Protein AF-A0A950Y1M5-F1 (afdb_monomer_lite)

Radius of gyration: 16.74 Å; chains: 1; bounding box: 38×28×46 Å

Sequence (166 aa):
MKRAIGVSLFLGIVLARRGMDTAKLLDGYVDDLAALLNDPDGGLRNGTVFVLGNLFPTTPPKALTYFEAHLTDKANSDQAAAGVADALLRSGNAAFIAEVLKFAEQRPQIKGSVIQRLGVNHITTDEALKFIHSAFVDPKLRQAAIEAIGDLPGDVRKGFAQDWHM

Structure (mmCIF, N/CA/C/O backbone):
data_AF-A0A950Y1M5-F1
#
_entry.id   AF-A0A950Y1M5-F1
#
loop_
_atom_site.group_PDB
_atom_site.id
_atom_site.type_symbol
_atom_site.label_atom_id
_atom_site.label_alt_id
_atom_site.label_comp_id
_atom_site.label_asym_id
_atom_site.label_entity_id
_atom_site.label_seq_id
_atom_site.pdbx_PDB_ins_code
_atom_site.Cartn_x
_atom_site.Cartn_y
_atom_site.Cartn_z
_atom_site.occupancy
_atom_site.B_iso_or_equiv
_atom_site.auth_seq_id
_atom_site.auth_comp_id
_atom_site.auth_asym_id
_atom_site.auth_atom_id
_atom_site.pdbx_PDB_model_num
ATOM 1 N N . MET A 1 1 ? 11.668 16.446 -21.683 1.00 45.50 1 MET A N 1
ATOM 2 C CA . MET A 1 1 ? 10.333 17.097 -21.704 1.00 45.50 1 MET A CA 1
ATOM 3 C C . MET A 1 1 ? 9.322 16.445 -22.653 1.00 45.50 1 MET A C 1
ATOM 5 O O . MET A 1 1 ? 8.322 15.955 -22.157 1.00 45.50 1 MET A O 1
ATOM 9 N N . LYS A 1 2 ? 9.539 16.372 -23.978 1.00 39.06 2 LYS A N 1
ATOM 10 C CA . LYS A 1 2 ? 8.508 15.865 -24.921 1.00 39.06 2 LYS A CA 1
ATOM 11 C C . LYS A 1 2 ? 8.110 14.382 -24.736 1.00 39.06 2 LYS A C 1
ATOM 13 O O . LYS A 1 2 ? 6.948 14.052 -24.928 1.00 39.06 2 LYS A O 1
ATOM 18 N N . ARG A 1 3 ? 9.038 13.506 -24.317 1.00 47.62 3 ARG A N 1
ATOM 19 C CA . ARG A 1 3 ? 8.757 12.075 -24.051 1.00 47.62 3 ARG A CA 1
ATOM 20 C C . ARG A 1 3 ? 7.923 11.847 -22.781 1.00 47.62 3 ARG A C 1
ATOM 22 O O . ARG A 1 3 ? 6.994 11.052 -22.807 1.00 47.62 3 ARG A O 1
ATOM 29 N N . ALA A 1 4 ? 8.195 12.606 -21.719 1.00 47.12 4 ALA A N 1
ATOM 30 C CA . ALA A 1 4 ? 7.473 12.510 -20.447 1.00 47.12 4 ALA A CA 1
ATOM 31 C C . ALA A 1 4 ? 5.994 12.920 -20.579 1.00 47.12 4 ALA A C 1
ATOM 33 O O . ALA A 1 4 ? 5.120 12.264 -20.030 1.00 47.12 4 ALA A O 1
ATOM 34 N N . ILE A 1 5 ? 5.699 13.953 -21.378 1.00 46.38 5 ILE A N 1
ATOM 35 C CA . ILE A 1 5 ? 4.320 14.411 -21.622 1.00 46.38 5 ILE A CA 1
ATOM 36 C C . ILE A 1 5 ? 3.516 13.369 -22.419 1.00 46.38 5 ILE A C 1
ATOM 38 O O . ILE A 1 5 ? 2.349 13.135 -22.115 1.00 46.38 5 ILE A O 1
ATOM 42 N N . GLY A 1 6 ? 4.137 12.718 -23.411 1.00 50.91 6 GLY A N 1
ATOM 43 C CA . GLY A 1 6 ? 3.485 11.677 -24.216 1.00 50.91 6 GLY A CA 1
ATOM 44 C C . GLY A 1 6 ? 3.118 10.432 -23.406 1.00 50.91 6 GLY A C 1
ATOM 45 O O . GLY A 1 6 ? 2.019 9.907 -23.559 1.00 50.91 6 GLY A O 1
ATOM 46 N N . VAL A 1 7 ? 4.001 10.014 -22.495 1.00 58.03 7 VAL A N 1
ATOM 47 C CA . VAL A 1 7 ? 3.753 8.901 -21.569 1.00 58.03 7 VAL A CA 1
ATOM 48 C C . VAL A 1 7 ? 2.640 9.275 -20.586 1.00 58.03 7 VAL A C 1
ATOM 50 O O . VAL A 1 7 ? 1.645 8.565 -20.512 1.00 58.03 7 VAL A O 1
ATOM 53 N N . SER A 1 8 ? 2.699 10.438 -19.931 1.00 52.03 8 SER A N 1
ATOM 54 C CA . SER A 1 8 ? 1.638 10.878 -19.007 1.00 52.03 8 SER A CA 1
ATOM 55 C C . SER A 1 8 ? 0.251 10.996 -19.661 1.00 52.03 8 SER A C 1
ATOM 57 O O . SER A 1 8 ? -0.748 10.631 -19.043 1.00 52.03 8 SER A O 1
ATOM 59 N N . LEU A 1 9 ? 0.169 11.459 -20.916 1.00 53.47 9 LEU A N 1
ATOM 60 C CA . LEU A 1 9 ? -1.087 11.523 -21.679 1.00 53.47 9 LEU A CA 1
ATOM 61 C C . LEU A 1 9 ? -1.615 10.133 -22.058 1.00 53.47 9 LEU A C 1
ATOM 63 O O . LEU A 1 9 ? -2.808 9.875 -21.917 1.00 53.47 9 LEU A O 1
ATOM 67 N N . PHE A 1 10 ? -0.741 9.228 -22.506 1.00 62.16 10 PHE A N 1
ATOM 68 C CA . PHE A 1 10 ? -1.117 7.853 -22.837 1.00 62.16 10 PHE A CA 1
ATOM 69 C C . PHE A 1 10 ? -1.666 7.110 -21.611 1.00 62.16 10 PHE A C 1
ATOM 71 O O . PHE A 1 10 ? -2.707 6.463 -21.681 1.00 62.16 10 PHE A O 1
ATOM 78 N N . LEU A 1 11 ? -1.027 7.287 -20.456 1.00 60.53 11 LEU A N 1
ATOM 79 C CA . LEU A 1 11 ? -1.409 6.642 -19.201 1.00 60.53 11 LEU A CA 1
ATOM 80 C C . LEU A 1 11 ? -2.696 7.213 -18.611 1.00 60.53 11 LEU A C 1
ATOM 82 O O . LEU A 1 11 ? -3.532 6.453 -18.130 1.00 60.53 11 LEU A O 1
ATOM 86 N N . GLY A 1 12 ? -2.900 8.528 -18.725 1.00 58.12 12 GLY A N 1
ATOM 87 C CA . GLY A 1 12 ? -4.175 9.159 -18.388 1.00 58.12 12 GLY A CA 1
ATOM 88 C C . GLY A 1 12 ? -5.336 8.608 -19.223 1.00 58.12 12 GLY A C 1
ATOM 89 O O . GLY A 1 12 ? -6.412 8.374 -18.686 1.00 58.12 12 GLY A O 1
ATOM 90 N N . ILE A 1 13 ? -5.120 8.329 -20.513 1.00 58.81 13 ILE A N 1
ATOM 91 C CA . ILE A 1 13 ? -6.147 7.774 -21.413 1.00 58.81 13 ILE A CA 1
ATOM 92 C C . ILE A 1 13 ? -6.424 6.291 -21.118 1.00 58.81 13 ILE A C 1
ATOM 94 O O . ILE A 1 13 ? -7.585 5.877 -21.113 1.00 58.81 13 ILE A O 1
ATOM 98 N N . VAL A 1 14 ? -5.380 5.499 -20.854 1.00 60.88 14 VAL A N 1
ATOM 99 C CA . VAL A 1 14 ? -5.502 4.065 -20.539 1.00 60.88 14 VAL A CA 1
ATOM 100 C C . VAL A 1 14 ? -6.202 3.856 -19.191 1.00 60.88 14 VAL A C 1
ATOM 102 O O . VAL A 1 14 ? -7.099 3.023 -19.099 1.00 60.88 14 VAL A O 1
ATOM 105 N N . LEU A 1 15 ? -5.874 4.654 -18.171 1.00 59.50 15 LEU A N 1
ATOM 106 C CA . LEU A 1 15 ? -6.449 4.530 -16.824 1.00 59.50 15 LEU A CA 1
ATOM 107 C C . LEU A 1 15 ? -7.830 5.197 -16.675 1.00 59.50 15 LEU A C 1
ATOM 109 O O . LEU A 1 15 ? -8.598 4.826 -15.789 1.00 59.50 15 LEU A O 1
ATOM 113 N N . ALA A 1 16 ? -8.191 6.151 -17.543 1.00 57.09 16 ALA A N 1
ATOM 114 C CA . ALA A 1 16 ? -9.504 6.807 -17.507 1.00 57.09 16 ALA A CA 1
ATOM 115 C C . ALA A 1 16 ? -10.651 5.943 -18.065 1.00 57.09 16 ALA A C 1
ATOM 117 O O . ALA A 1 16 ? -11.822 6.227 -17.795 1.00 57.09 16 ALA A O 1
ATOM 118 N N . ARG A 1 17 ? -10.366 4.885 -18.839 1.00 60.34 17 ARG A N 1
ATOM 119 C CA . ARG A 1 17 ? -11.411 4.008 -19.391 1.00 60.34 17 ARG A CA 1
ATOM 120 C C . ARG A 1 17 ? -11.765 2.882 -18.426 1.00 60.34 17 ARG A C 1
ATOM 122 O O . ARG A 1 17 ? -11.256 1.768 -18.520 1.00 60.34 17 ARG A O 1
ATOM 129 N N . ARG A 1 18 ? -12.723 3.168 -17.539 1.00 56.31 18 ARG A N 1
ATOM 130 C CA . ARG A 1 18 ? -13.435 2.141 -16.760 1.00 56.31 18 ARG A CA 1
ATOM 131 C C . ARG A 1 18 ? -13.941 1.028 -17.692 1.00 56.31 18 ARG A C 1
ATOM 133 O O . ARG A 1 18 ? -14.642 1.314 -18.659 1.00 56.31 18 ARG A O 1
ATOM 140 N N . GLY A 1 19 ? -13.587 -0.223 -17.387 1.00 63.19 19 GLY A N 1
ATOM 141 C CA . GLY A 1 19 ? -14.036 -1.421 -18.110 1.00 63.19 19 GLY A CA 1
ATOM 142 C C . GLY A 1 19 ? -13.041 -2.015 -19.116 1.00 63.19 19 GLY A C 1
ATOM 143 O O . GLY A 1 19 ? -13.344 -3.050 -19.703 1.00 63.19 19 GLY A O 1
ATOM 144 N N . MET A 1 20 ? -11.866 -1.409 -19.315 1.00 79.38 20 MET A N 1
ATOM 145 C CA . MET A 1 20 ? -10.792 -1.998 -20.124 1.00 79.38 20 MET A CA 1
ATOM 146 C C . MET A 1 20 ? -9.816 -2.780 -19.239 1.00 79.38 20 MET A C 1
ATOM 148 O O . MET A 1 20 ? -9.351 -2.255 -18.233 1.00 79.38 20 MET A O 1
ATOM 152 N N . ASP A 1 21 ? -9.486 -4.011 -19.632 1.00 87.06 21 ASP A N 1
ATOM 153 C CA . ASP A 1 21 ? -8.415 -4.808 -19.020 1.00 87.06 21 ASP A CA 1
ATOM 154 C C . ASP A 1 21 ? -7.052 -4.242 -19.452 1.00 87.06 21 ASP A C 1
ATOM 156 O O . ASP A 1 21 ? -6.478 -4.616 -20.481 1.00 87.06 21 ASP A O 1
ATOM 160 N N . THR A 1 22 ? -6.588 -3.236 -18.712 1.00 85.31 22 THR A N 1
ATOM 161 C CA . THR A 1 22 ? -5.32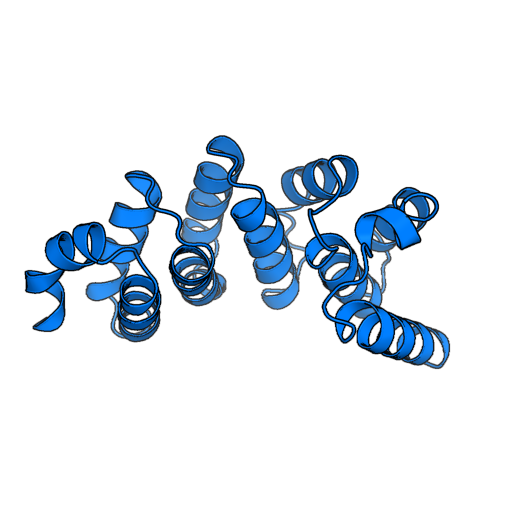7 -2.542 -18.984 1.00 85.31 22 THR A CA 1
ATOM 162 C C . THR A 1 22 ? -4.119 -3.394 -18.617 1.00 85.31 22 THR A C 1
ATOM 164 O O . THR A 1 22 ? -3.070 -3.229 -19.237 1.00 85.31 22 THR A O 1
ATOM 167 N N . ALA A 1 23 ? -4.270 -4.340 -17.686 1.00 85.56 23 ALA A N 1
ATOM 168 C CA . ALA A 1 23 ? -3.259 -5.346 -17.390 1.00 85.56 23 ALA A CA 1
ATOM 169 C C . ALA A 1 23 ? -2.987 -6.202 -18.631 1.00 85.56 23 ALA A C 1
ATOM 171 O O . ALA A 1 23 ? -1.842 -6.313 -19.057 1.00 85.56 23 ALA A O 1
ATOM 172 N N . LYS A 1 24 ? -4.038 -6.707 -19.286 1.00 86.56 24 LYS A N 1
ATOM 173 C CA . LYS A 1 24 ? -3.912 -7.462 -20.537 1.00 86.56 24 LYS A CA 1
ATOM 174 C C . LYS A 1 24 ? -3.395 -6.614 -21.696 1.00 86.56 24 LYS A C 1
ATOM 176 O O . LYS A 1 24 ? -2.601 -7.099 -22.495 1.00 86.56 24 LYS A O 1
ATOM 181 N N . LEU A 1 25 ? -3.843 -5.362 -21.811 1.00 85.31 25 LEU A N 1
ATOM 182 C CA . LEU A 1 25 ? -3.377 -4.455 -22.866 1.00 85.31 25 LEU A CA 1
ATOM 183 C C . LEU A 1 25 ? -1.866 -4.201 -22.780 1.00 85.31 25 LEU A C 1
ATOM 185 O O . LEU A 1 25 ? -1.206 -4.077 -23.810 1.00 85.31 25 LEU A O 1
ATOM 189 N N . LEU A 1 26 ? -1.341 -4.094 -21.559 1.00 84.81 26 LEU A N 1
ATOM 190 C CA . LEU A 1 26 ? 0.050 -3.736 -21.303 1.00 84.81 26 LEU A CA 1
ATOM 191 C C . LEU A 1 26 ? 0.941 -4.928 -20.941 1.00 84.81 26 LEU A C 1
ATOM 193 O O . LEU A 1 26 ? 2.121 -4.714 -20.690 1.00 84.81 26 LEU A O 1
ATOM 197 N N . ASP A 1 27 ? 0.424 -6.159 -20.975 1.00 84.75 27 ASP A N 1
ATOM 198 C CA . ASP A 1 27 ? 1.144 -7.377 -20.575 1.00 84.75 27 ASP A CA 1
ATOM 199 C C . ASP A 1 27 ? 2.499 -7.519 -21.291 1.00 84.75 27 ASP A C 1
ATOM 201 O O . ASP A 1 27 ? 3.542 -7.658 -20.655 1.00 84.75 27 ASP A O 1
ATOM 205 N N . GLY A 1 28 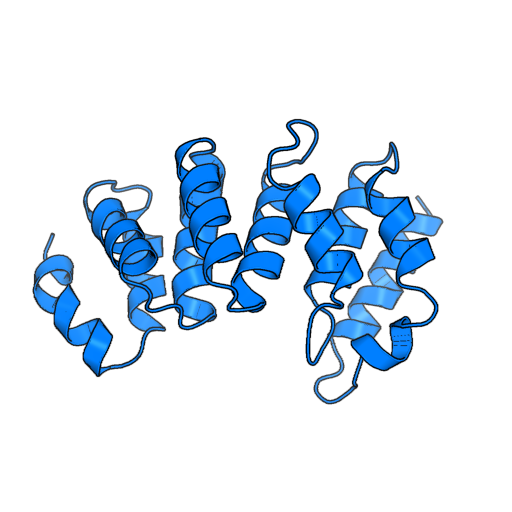? 2.509 -7.332 -22.616 1.00 84.62 28 GLY A N 1
ATOM 206 C CA . GLY A 1 28 ? 3.727 -7.381 -23.435 1.00 84.62 28 GLY A CA 1
ATOM 207 C C . GLY A 1 28 ? 4.725 -6.240 -23.193 1.00 84.62 28 GLY A C 1
ATOM 208 O O . GLY A 1 28 ? 5.835 -6.299 -23.709 1.00 84.62 28 GLY A O 1
ATOM 209 N N . TYR A 1 29 ? 4.347 -5.220 -22.419 1.00 86.75 29 TYR A N 1
ATOM 210 C CA . TYR A 1 29 ? 5.175 -4.056 -22.091 1.00 86.75 29 TYR A CA 1
ATOM 211 C C . TYR A 1 29 ? 5.560 -4.002 -20.609 1.00 86.75 29 TYR A C 1
ATOM 213 O O . TYR A 1 29 ? 6.243 -3.066 -20.200 1.00 86.75 29 TYR A O 1
ATOM 221 N N . VAL A 1 30 ? 5.132 -4.967 -19.784 1.00 84.94 30 VAL A N 1
ATOM 222 C CA . VAL A 1 30 ? 5.411 -4.949 -18.338 1.00 84.94 30 VAL A CA 1
ATOM 223 C C . VAL A 1 30 ? 6.912 -4.939 -18.063 1.00 84.94 30 VAL A C 1
ATOM 225 O O . VAL A 1 30 ? 7.339 -4.203 -17.182 1.00 84.94 30 VAL A O 1
ATOM 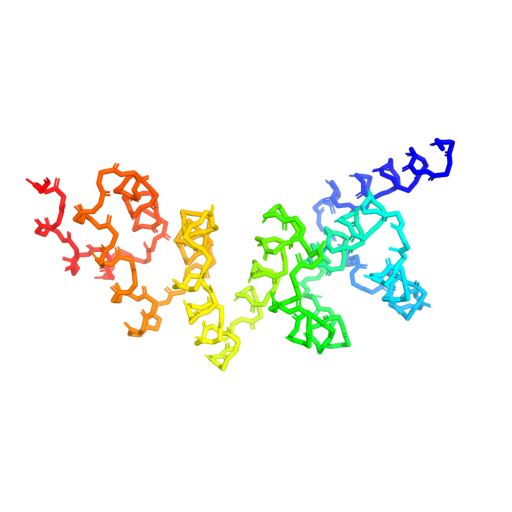228 N N . ASP A 1 31 ? 7.712 -5.695 -18.820 1.00 85.00 31 ASP A N 1
ATOM 229 C CA . ASP A 1 31 ? 9.168 -5.746 -18.631 1.00 85.00 31 ASP A CA 1
ATOM 230 C C . ASP A 1 31 ? 9.843 -4.416 -19.025 1.00 85.00 31 ASP A C 1
ATOM 232 O O . ASP A 1 31 ? 10.685 -3.905 -18.283 1.00 85.00 31 ASP A O 1
ATOM 236 N N . ASP A 1 32 ? 9.415 -3.803 -20.134 1.00 86.25 32 ASP A N 1
ATOM 237 C CA . ASP A 1 32 ? 9.910 -2.491 -20.576 1.00 86.25 32 ASP A CA 1
ATOM 238 C C . ASP A 1 32 ? 9.546 -1.387 -19.579 1.00 86.25 32 ASP A C 1
ATOM 240 O O . ASP A 1 32 ? 10.373 -0.542 -19.235 1.00 86.25 32 ASP A O 1
ATOM 244 N N . LEU A 1 33 ? 8.306 -1.402 -19.082 1.00 86.12 33 LEU A N 1
ATOM 245 C CA . LEU A 1 33 ? 7.859 -0.487 -18.040 1.00 86.12 33 LEU A CA 1
ATOM 246 C C . LEU A 1 33 ? 8.634 -0.744 -16.746 1.00 86.12 33 LEU A C 1
ATOM 248 O O . LEU A 1 33 ? 9.138 0.201 -16.157 1.00 86.12 33 LEU A O 1
ATOM 252 N N . ALA A 1 34 ? 8.813 -1.995 -16.323 1.00 83.50 34 ALA A N 1
ATOM 253 C CA . ALA A 1 34 ? 9.559 -2.318 -15.109 1.00 83.50 34 ALA A CA 1
ATOM 254 C C . ALA A 1 34 ? 11.013 -1.820 -15.164 1.00 83.50 34 ALA A C 1
ATOM 256 O O . ALA A 1 34 ? 11.534 -1.350 -14.154 1.00 83.50 34 ALA A O 1
ATOM 257 N N . ALA A 1 35 ? 11.652 -1.824 -16.339 1.00 83.94 35 ALA A N 1
ATOM 258 C CA . ALA A 1 35 ? 12.988 -1.254 -16.507 1.00 83.94 35 ALA A CA 1
ATOM 259 C C . ALA A 1 35 ? 13.041 0.255 -16.184 1.00 83.94 35 ALA A C 1
ATOM 261 O O . ALA A 1 35 ? 14.028 0.728 -15.616 1.00 83.94 35 ALA A O 1
ATOM 262 N N . LEU A 1 36 ? 11.968 1.005 -16.471 1.00 85.94 36 LEU A N 1
ATOM 263 C CA . LEU A 1 36 ? 11.874 2.444 -16.182 1.00 85.94 36 LEU A CA 1
ATOM 264 C C . LEU A 1 36 ? 11.759 2.762 -14.687 1.00 85.94 36 LEU A C 1
ATOM 266 O O . LEU A 1 36 ? 11.947 3.910 -14.285 1.00 85.94 36 LEU A O 1
ATOM 270 N N . LEU A 1 37 ? 11.489 1.768 -13.840 1.00 81.50 37 LEU A N 1
ATOM 271 C CA . LEU A 1 37 ? 11.484 1.967 -12.394 1.00 81.50 37 LEU A CA 1
ATOM 272 C C . LEU A 1 37 ? 12.897 2.227 -11.832 1.00 81.50 37 LEU A C 1
ATOM 274 O O . LEU A 1 37 ? 13.015 2.777 -10.740 1.00 81.50 37 LEU A O 1
ATOM 278 N N . ASN A 1 38 ? 13.950 1.917 -12.600 1.00 83.56 38 ASN A N 1
ATOM 279 C CA . ASN A 1 38 ? 15.349 2.237 -12.294 1.00 83.56 38 ASN A CA 1
ATOM 280 C C . ASN A 1 38 ? 15.885 3.453 -13.078 1.00 83.56 38 ASN A C 1
ATOM 282 O O . ASN A 1 38 ? 17.081 3.742 -13.025 1.00 83.56 38 ASN A O 1
ATOM 286 N N . ASP A 1 39 ? 15.037 4.163 -13.831 1.00 86.50 39 ASP A N 1
ATOM 287 C CA . ASP A 1 39 ? 15.470 5.303 -14.647 1.00 86.50 39 ASP A CA 1
ATOM 288 C C . ASP A 1 39 ? 16.034 6.430 -13.757 1.00 86.50 39 ASP A C 1
ATOM 290 O O . ASP A 1 39 ? 15.458 6.708 -12.703 1.00 86.50 39 ASP A O 1
ATOM 294 N N . PRO A 1 40 ? 17.137 7.111 -14.122 1.00 83.56 40 PRO A N 1
ATOM 295 C CA . PRO A 1 40 ? 17.661 8.236 -13.343 1.00 83.56 40 PRO A CA 1
ATOM 296 C C . PRO A 1 40 ? 16.663 9.401 -13.203 1.00 83.56 40 PRO A C 1
ATOM 298 O O . PRO A 1 40 ? 16.700 10.118 -12.196 1.00 83.56 40 PRO A O 1
ATOM 301 N N . ASP A 1 41 ? 15.740 9.577 -14.152 1.00 84.94 41 ASP A N 1
ATOM 302 C CA . ASP A 1 41 ? 14.666 10.568 -14.087 1.00 84.94 41 ASP A CA 1
ATOM 303 C C . ASP A 1 41 ? 13.576 10.122 -13.097 1.00 84.94 41 ASP A C 1
ATOM 305 O O . ASP A 1 41 ? 12.785 9.208 -13.342 1.00 84.94 41 ASP A O 1
ATOM 309 N N . GLY A 1 42 ? 13.493 10.820 -11.960 1.00 80.44 42 GLY A N 1
ATOM 310 C CA . GLY A 1 42 ? 12.483 10.548 -10.936 1.00 80.44 42 GLY A CA 1
ATOM 311 C C . GLY A 1 42 ? 11.044 10.721 -11.429 1.00 80.44 42 GLY A C 1
ATOM 312 O O . GLY A 1 42 ? 10.145 10.058 -10.918 1.00 80.44 42 GLY A O 1
ATOM 313 N N . GLY A 1 43 ? 10.806 11.556 -12.444 1.00 81.31 43 GLY A N 1
ATOM 314 C CA . GLY A 1 43 ? 9.497 11.683 -13.078 1.00 81.31 43 GLY A CA 1
ATOM 315 C C . GLY A 1 43 ? 9.093 10.413 -13.827 1.00 81.31 43 GLY A C 1
ATOM 316 O O . GLY A 1 43 ? 7.938 9.996 -13.731 1.00 81.31 43 GLY A O 1
ATOM 317 N N . LEU A 1 44 ? 10.040 9.765 -14.515 1.00 83.50 44 LEU A N 1
ATOM 318 C CA . LEU A 1 44 ? 9.801 8.488 -15.193 1.00 83.50 44 LEU A CA 1
ATOM 319 C C . LEU A 1 44 ? 9.592 7.355 -14.191 1.00 83.50 44 LEU A C 1
ATOM 321 O O . LEU A 1 44 ? 8.632 6.600 -14.350 1.00 83.50 44 LEU A O 1
ATOM 325 N N . ARG A 1 45 ? 10.390 7.289 -13.117 1.00 84.94 45 ARG A N 1
ATOM 326 C CA . ARG A 1 45 ? 10.169 6.307 -12.041 1.00 84.94 45 ARG A CA 1
ATOM 327 C C . ARG A 1 45 ? 8.770 6.442 -11.435 1.00 84.94 45 ARG A C 1
ATOM 329 O O . ARG A 1 45 ? 8.017 5.472 -11.402 1.00 84.94 45 ARG A O 1
ATOM 336 N N . ASN A 1 46 ? 8.380 7.655 -11.032 1.00 81.31 46 ASN A N 1
ATOM 337 C CA . ASN A 1 46 ? 7.077 7.910 -10.403 1.00 81.31 46 ASN A CA 1
ATOM 338 C C . ASN A 1 46 ? 5.913 7.630 -11.358 1.00 81.31 46 ASN A C 1
ATOM 340 O O . ASN A 1 46 ? 4.913 7.035 -10.956 1.00 81.31 46 ASN A O 1
ATOM 344 N N . GLY A 1 47 ? 6.047 8.047 -12.621 1.00 82.62 47 GLY A N 1
ATOM 345 C CA . GLY A 1 47 ? 5.068 7.747 -13.658 1.00 82.62 47 GLY A CA 1
ATOM 346 C C . GLY A 1 47 ? 4.884 6.243 -13.802 1.00 82.62 47 GLY A C 1
ATOM 347 O O . GLY A 1 47 ? 3.761 5.762 -13.761 1.00 82.62 47 GLY A O 1
ATOM 348 N N . THR A 1 48 ? 5.979 5.495 -13.867 1.00 85.81 48 THR A N 1
ATOM 349 C CA . THR A 1 48 ? 5.966 4.040 -14.035 1.00 85.81 48 THR A CA 1
ATOM 350 C C . THR A 1 48 ? 5.342 3.308 -12.845 1.00 85.81 48 THR A C 1
ATOM 352 O O . THR A 1 48 ? 4.511 2.423 -13.057 1.00 85.81 48 THR A O 1
ATOM 355 N N . VAL A 1 49 ? 5.653 3.714 -11.606 1.00 87.06 49 VAL A N 1
ATOM 356 C CA . VAL A 1 49 ? 4.961 3.218 -10.399 1.00 87.06 49 VAL A CA 1
ATOM 357 C C . VAL A 1 49 ? 3.455 3.443 -10.526 1.00 87.06 49 VAL A C 1
ATOM 359 O O . VAL A 1 49 ? 2.669 2.530 -10.277 1.00 87.06 49 VAL A O 1
ATOM 362 N N . PHE A 1 50 ? 3.044 4.637 -10.963 1.00 83.94 50 PHE A N 1
ATOM 363 C CA . PHE A 1 50 ? 1.635 4.954 -11.160 1.00 83.94 50 PHE A CA 1
ATOM 364 C C . PHE A 1 50 ? 0.982 4.057 -12.222 1.00 83.94 50 PHE A C 1
ATOM 366 O O . PHE A 1 50 ? -0.102 3.539 -11.967 1.00 83.94 50 PHE A O 1
ATOM 373 N N . VAL A 1 51 ? 1.631 3.811 -13.367 1.00 85.38 51 VAL A N 1
ATOM 374 C CA . VAL A 1 51 ? 1.107 2.910 -14.413 1.00 85.38 51 VAL A CA 1
ATOM 375 C C . VAL A 1 51 ? 0.909 1.510 -13.891 1.00 85.38 51 VAL A C 1
ATOM 377 O O . VAL A 1 51 ? -0.211 1.012 -13.888 1.00 85.38 51 VAL A O 1
ATOM 380 N N . LEU A 1 52 ? 2.014 0.884 -13.485 1.00 87.81 52 LEU A N 1
ATOM 381 C CA . LEU A 1 52 ? 2.049 -0.532 -13.165 1.00 87.81 52 LEU A CA 1
ATOM 382 C C . LEU A 1 52 ? 1.190 -0.807 -11.938 1.00 87.81 52 LEU A C 1
ATOM 384 O O . LEU A 1 52 ? 0.459 -1.792 -11.913 1.00 87.81 52 LEU A O 1
ATOM 388 N N . GLY A 1 53 ? 1.208 0.109 -10.967 1.00 87.25 53 GLY A N 1
ATOM 389 C CA . GLY A 1 53 ? 0.353 0.039 -9.799 1.00 87.25 53 GLY A CA 1
ATOM 390 C C . GLY A 1 53 ? -1.129 0.152 -10.138 1.00 87.25 53 GLY A C 1
ATOM 391 O O . GLY A 1 53 ? -1.920 -0.506 -9.484 1.00 87.25 53 GLY A O 1
ATOM 392 N N . ASN A 1 54 ? -1.549 0.950 -11.124 1.00 83.94 54 ASN A N 1
ATOM 393 C CA . ASN A 1 54 ? -2.974 1.186 -11.421 1.00 83.94 54 ASN A CA 1
ATOM 394 C C . ASN A 1 54 ? -3.525 0.327 -12.574 1.00 83.94 54 ASN A C 1
ATOM 396 O O . ASN A 1 54 ? -4.609 0.612 -13.086 1.00 83.94 54 ASN A O 1
ATOM 400 N N . LEU A 1 55 ? -2.817 -0.728 -12.983 1.00 85.56 55 LEU A N 1
ATOM 401 C CA . LEU A 1 55 ? -3.348 -1.676 -13.961 1.00 85.56 55 LEU A CA 1
ATOM 402 C C . LEU A 1 55 ? -4.604 -2.379 -13.424 1.00 85.56 55 LEU A C 1
ATOM 404 O O . LEU A 1 55 ? -4.692 -2.744 -12.253 1.00 85.56 55 LEU A O 1
ATOM 408 N N . PHE A 1 56 ? -5.579 -2.558 -14.309 1.00 84.38 56 PHE A N 1
ATOM 409 C CA . PHE A 1 56 ? -6.875 -3.169 -14.043 1.00 84.38 56 PHE A CA 1
ATOM 410 C C . PHE A 1 56 ? -7.007 -4.457 -14.870 1.00 84.38 56 PHE A C 1
ATOM 412 O O . PHE A 1 56 ? -6.628 -4.434 -16.040 1.00 84.38 56 PHE A O 1
ATOM 419 N N . PRO A 1 57 ? -7.578 -5.549 -14.326 1.00 83.62 57 PRO A N 1
ATOM 420 C CA . PRO A 1 57 ? -8.199 -5.648 -12.999 1.00 83.62 57 PRO A CA 1
ATOM 421 C C . PRO A 1 57 ? -7.208 -5.773 -11.840 1.00 83.62 57 PRO A C 1
ATOM 423 O O . PRO A 1 57 ? -7.561 -5.450 -10.710 1.00 83.62 57 PRO A O 1
ATOM 426 N N . THR A 1 58 ? -5.982 -6.214 -12.108 1.00 85.19 58 THR A N 1
ATOM 427 C CA . THR A 1 58 ? -4.983 -6.500 -11.074 1.00 85.19 58 THR A CA 1
ATOM 428 C C . THR A 1 58 ? -3.589 -6.092 -11.519 1.00 85.19 58 THR A C 1
ATOM 430 O O . THR A 1 58 ? -3.223 -6.279 -12.681 1.00 85.19 58 THR A O 1
ATOM 433 N N . THR A 1 59 ? -2.780 -5.627 -10.570 1.00 88.50 59 THR A N 1
ATOM 434 C CA . THR A 1 59 ? -1.344 -5.408 -10.763 1.00 88.50 59 THR A CA 1
ATOM 435 C C . THR A 1 59 ? -0.653 -6.722 -11.161 1.00 88.50 59 THR A C 1
ATOM 437 O O . THR A 1 59 ? -0.819 -7.724 -10.460 1.00 88.50 59 THR A O 1
ATOM 440 N N . PRO A 1 60 ? 0.140 -6.756 -12.247 1.00 87.69 60 PRO A N 1
ATOM 441 C CA . PRO A 1 60 ? 0.867 -7.952 -12.661 1.00 87.69 60 PRO A CA 1
ATOM 442 C C . PRO A 1 60 ? 1.849 -8.450 -11.583 1.00 87.69 60 PRO A C 1
ATOM 444 O O . PRO A 1 60 ? 2.533 -7.625 -10.969 1.00 87.69 60 PRO A O 1
ATOM 447 N N . PRO A 1 61 ? 2.022 -9.775 -11.399 1.00 88.38 61 PRO A N 1
ATOM 448 C CA . PRO A 1 61 ? 2.926 -10.329 -10.386 1.00 88.38 61 PRO A CA 1
ATOM 449 C C . PRO A 1 61 ? 4.365 -9.805 -10.468 1.00 88.38 61 PRO A C 1
ATOM 451 O O . PRO A 1 61 ? 4.955 -9.476 -9.446 1.00 88.38 61 PRO A O 1
ATOM 454 N N . LYS A 1 62 ? 4.912 -9.644 -11.680 1.00 82.81 62 LYS A N 1
ATOM 455 C CA . LYS A 1 62 ? 6.261 -9.086 -11.881 1.00 82.81 62 LYS A CA 1
ATOM 456 C C . LYS A 1 62 ? 6.402 -7.663 -11.328 1.00 82.81 62 LYS A C 1
ATOM 458 O O . LYS A 1 62 ? 7.427 -7.334 -10.738 1.00 82.81 62 LYS A O 1
ATOM 463 N N . ALA A 1 63 ? 5.374 -6.828 -11.499 1.00 87.88 63 ALA A N 1
ATOM 464 C CA . ALA A 1 63 ? 5.370 -5.475 -10.955 1.00 87.88 63 ALA A CA 1
ATOM 465 C C . ALA A 1 63 ? 5.306 -5.495 -9.421 1.00 87.88 63 ALA A C 1
ATOM 467 O O . ALA A 1 63 ? 5.996 -4.710 -8.781 1.00 87.88 63 ALA A O 1
ATOM 468 N N . LEU A 1 64 ? 4.549 -6.429 -8.829 1.00 92.31 64 LEU A N 1
ATOM 469 C CA . LEU A 1 64 ? 4.517 -6.619 -7.375 1.00 92.31 64 LEU A CA 1
ATOM 470 C C . LEU A 1 64 ? 5.884 -7.041 -6.820 1.00 92.31 64 LEU A C 1
ATOM 472 O O . LEU A 1 64 ? 6.328 -6.449 -5.844 1.00 92.31 64 LEU A O 1
ATOM 476 N N . THR A 1 65 ? 6.585 -7.980 -7.468 1.00 90.12 65 THR A N 1
ATOM 477 C CA . THR A 1 65 ? 7.954 -8.372 -7.076 1.00 90.12 65 THR A CA 1
ATOM 478 C C . THR A 1 65 ? 8.917 -7.187 -7.110 1.00 90.12 65 THR A C 1
ATOM 480 O O . THR A 1 65 ? 9.752 -7.030 -6.222 1.00 90.12 65 THR A O 1
ATOM 483 N N . TYR A 1 66 ? 8.797 -6.317 -8.115 1.00 87.00 66 TYR A N 1
ATOM 484 C CA . TYR A 1 66 ? 9.584 -5.090 -8.139 1.00 87.00 66 TYR A CA 1
ATOM 485 C C . TYR A 1 66 ? 9.211 -4.162 -6.975 1.00 87.00 66 TYR A C 1
ATOM 487 O O . TYR A 1 66 ? 10.078 -3.648 -6.272 1.00 87.00 66 TYR A O 1
ATOM 495 N N . PHE A 1 67 ? 7.918 -3.919 -6.771 1.00 93.12 67 PHE A N 1
ATOM 496 C CA . PHE A 1 67 ? 7.431 -3.034 -5.717 1.00 93.12 67 PHE A CA 1
ATOM 497 C C . PHE A 1 67 ? 7.864 -3.490 -4.324 1.00 93.12 67 PHE A C 1
ATOM 499 O O . PHE A 1 67 ? 8.280 -2.652 -3.530 1.00 93.12 67 PHE A O 1
ATOM 506 N N . GLU A 1 68 ? 7.850 -4.793 -4.060 1.00 93.50 68 GLU A N 1
ATOM 507 C CA . GLU A 1 68 ? 8.402 -5.403 -2.848 1.00 93.50 68 GLU A CA 1
ATOM 508 C C . GLU A 1 68 ? 9.896 -5.076 -2.694 1.00 93.50 68 GLU A C 1
ATOM 510 O O . GLU A 1 68 ? 10.303 -4.466 -1.704 1.00 93.50 68 GLU A O 1
ATOM 515 N N . ALA A 1 69 ? 10.710 -5.376 -3.714 1.00 89.25 69 ALA A N 1
ATOM 516 C CA . ALA A 1 69 ? 12.158 -5.160 -3.674 1.00 89.25 69 ALA A CA 1
ATOM 517 C C . ALA A 1 69 ? 12.564 -3.682 -3.495 1.00 89.25 69 ALA A C 1
ATOM 519 O O . ALA A 1 69 ? 13.643 -3.392 -2.973 1.00 89.25 69 ALA A O 1
ATOM 520 N N . HIS A 1 70 ? 11.708 -2.746 -3.910 1.00 86.25 70 HIS A N 1
ATOM 521 C CA . HIS A 1 70 ? 11.994 -1.310 -3.903 1.00 86.25 70 HIS A CA 1
ATOM 522 C C . HIS A 1 70 ? 11.158 -0.505 -2.898 1.00 86.25 70 HIS A C 1
ATOM 524 O O . HIS A 1 70 ? 11.289 0.722 -2.848 1.00 86.25 70 HIS A O 1
ATOM 530 N N . LEU A 1 71 ? 10.342 -1.155 -2.061 1.00 90.81 71 LEU A N 1
ATOM 531 C CA . LEU A 1 71 ? 9.509 -0.485 -1.057 1.00 90.81 71 LEU A CA 1
ATOM 532 C C . LEU A 1 71 ? 10.342 0.441 -0.161 1.00 90.81 71 LEU A C 1
ATOM 534 O O . LEU A 1 71 ? 9.974 1.592 0.071 1.00 90.81 71 LEU A O 1
ATOM 538 N N . THR A 1 72 ? 11.506 -0.034 0.283 1.00 90.06 72 THR A N 1
ATOM 539 C CA . THR A 1 72 ? 12.389 0.683 1.212 1.00 90.06 72 THR A CA 1
ATOM 540 C C . THR A 1 72 ? 13.477 1.516 0.532 1.00 90.06 72 THR A C 1
ATOM 542 O O . THR A 1 72 ? 14.385 2.001 1.213 1.00 90.06 72 THR A O 1
ATOM 545 N N . ASP A 1 73 ? 13.435 1.680 -0.793 1.00 88.00 73 ASP A N 1
ATOM 546 C CA . ASP A 1 73 ? 14.445 2.463 -1.503 1.00 88.00 73 ASP A CA 1
ATOM 547 C C . ASP A 1 73 ? 14.370 3.943 -1.089 1.00 88.00 73 ASP A C 1
ATOM 549 O O . ASP A 1 73 ? 13.344 4.620 -1.215 1.00 88.00 73 ASP A O 1
ATOM 553 N N . LYS A 1 74 ? 15.490 4.466 -0.583 1.00 83.31 74 LYS A N 1
ATOM 554 C CA . LYS A 1 74 ? 15.605 5.853 -0.118 1.00 83.31 74 LYS A CA 1
ATOM 555 C C . LYS A 1 74 ? 15.595 6.857 -1.270 1.00 83.31 74 LYS A C 1
ATOM 557 O O . LYS A 1 74 ? 15.329 8.031 -1.028 1.00 83.31 74 LYS A O 1
ATOM 562 N N . ALA A 1 75 ? 15.868 6.417 -2.500 1.00 82.56 75 ALA A N 1
ATOM 563 C CA . ALA A 1 75 ? 15.785 7.256 -3.692 1.00 82.56 75 ALA A CA 1
ATOM 564 C C . ALA A 1 75 ? 14.334 7.555 -4.114 1.00 82.56 75 ALA A C 1
ATOM 566 O O . ALA A 1 75 ? 14.098 8.469 -4.913 1.00 82.56 75 ALA A O 1
ATOM 567 N N . ASN A 1 76 ? 13.359 6.808 -3.584 1.00 83.75 76 ASN A N 1
ATOM 568 C CA . ASN A 1 76 ? 11.947 7.052 -3.842 1.00 83.75 76 ASN A CA 1
ATOM 569 C C . ASN A 1 76 ? 11.482 8.314 -3.115 1.00 83.75 76 ASN A C 1
ATOM 571 O O . ASN A 1 76 ? 11.655 8.446 -1.900 1.00 83.75 76 ASN A O 1
ATOM 575 N N . SER A 1 77 ? 10.820 9.215 -3.844 1.00 86.50 77 SER A N 1
ATOM 576 C CA . SER A 1 77 ? 10.063 10.311 -3.234 1.00 86.50 77 SER A CA 1
ATOM 577 C C . SER A 1 77 ? 8.932 9.758 -2.360 1.00 86.50 77 SER A C 1
ATOM 579 O O . SER A 1 77 ? 8.546 8.595 -2.489 1.00 86.50 77 SER A O 1
ATOM 581 N N . ASP A 1 78 ? 8.365 10.583 -1.479 1.00 90.31 78 ASP A N 1
ATOM 582 C CA . ASP A 1 78 ? 7.236 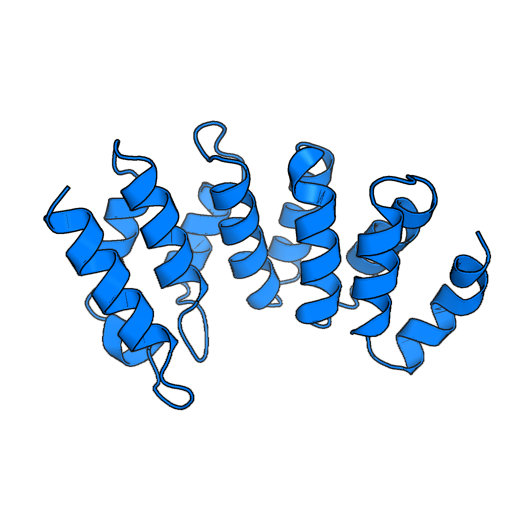10.150 -0.640 1.00 90.31 78 ASP A CA 1
ATOM 583 C C . ASP A 1 78 ? 6.027 9.743 -1.484 1.00 90.31 78 ASP A C 1
ATOM 585 O O . ASP A 1 78 ? 5.359 8.759 -1.181 1.00 90.31 78 ASP A O 1
ATOM 589 N N . GLN A 1 79 ? 5.806 10.443 -2.600 1.00 85.88 79 GLN A N 1
ATOM 590 C CA . GLN A 1 79 ? 4.769 10.107 -3.570 1.00 85.88 79 GLN A CA 1
ATOM 591 C C . GLN A 1 79 ? 5.011 8.736 -4.218 1.00 85.88 79 GLN A C 1
ATOM 593 O O . GLN A 1 79 ? 4.073 7.954 -4.356 1.00 85.88 79 GLN A O 1
ATOM 598 N N . ALA A 1 80 ? 6.253 8.435 -4.606 1.00 86.00 80 ALA A N 1
ATOM 599 C CA . ALA A 1 80 ? 6.604 7.148 -5.200 1.00 86.00 80 ALA A CA 1
ATOM 600 C C . ALA A 1 80 ? 6.429 6.012 -4.193 1.00 86.00 80 ALA A C 1
ATOM 602 O O . ALA A 1 80 ? 5.761 5.027 -4.485 1.00 86.00 80 ALA A O 1
ATOM 603 N N . ALA A 1 81 ? 6.960 6.193 -2.983 1.00 92.00 81 ALA A N 1
ATOM 604 C CA . ALA A 1 81 ? 6.821 5.238 -1.894 1.00 92.00 81 ALA A CA 1
ATOM 605 C C . ALA A 1 81 ? 5.353 4.971 -1.533 1.00 92.00 81 ALA A C 1
ATOM 607 O O . ALA A 1 81 ? 4.973 3.818 -1.358 1.00 92.00 81 ALA A O 1
ATOM 608 N N . ALA A 1 82 ? 4.510 6.008 -1.487 1.00 92.69 82 ALA A N 1
ATOM 609 C CA . ALA A 1 82 ? 3.076 5.844 -1.270 1.00 92.69 82 ALA A CA 1
ATOM 610 C C . ALA A 1 82 ? 2.390 5.082 -2.421 1.00 92.69 82 ALA A C 1
ATOM 612 O O . ALA A 1 82 ? 1.509 4.266 -2.168 1.00 92.69 82 ALA A O 1
ATOM 613 N N . GLY A 1 83 ? 2.802 5.311 -3.674 1.00 90.75 83 GLY A N 1
ATOM 614 C CA . GLY A 1 83 ? 2.289 4.576 -4.835 1.00 90.75 83 GLY A CA 1
ATOM 615 C C . GLY A 1 83 ? 2.678 3.095 -4.833 1.00 90.75 83 GLY A C 1
ATOM 616 O O . GLY A 1 83 ? 1.835 2.241 -5.098 1.00 90.75 83 GLY A O 1
ATOM 617 N N . VAL A 1 84 ? 3.929 2.788 -4.478 1.00 93.75 84 VAL A N 1
ATOM 618 C CA . VAL A 1 84 ? 4.421 1.414 -4.292 1.00 93.75 84 VAL A CA 1
ATOM 619 C C . VAL A 1 84 ? 3.642 0.721 -3.172 1.00 93.75 84 VAL A C 1
ATOM 621 O O . VAL A 1 84 ? 3.115 -0.371 -3.376 1.00 93.75 84 VAL A O 1
ATOM 624 N N . ALA A 1 85 ? 3.496 1.383 -2.020 1.00 95.88 85 ALA A N 1
ATOM 625 C CA . ALA A 1 85 ? 2.723 0.870 -0.894 1.00 95.88 85 ALA A CA 1
ATOM 626 C C . ALA A 1 85 ? 1.262 0.585 -1.276 1.00 95.88 85 ALA A C 1
ATOM 628 O O . ALA A 1 85 ? 0.760 -0.493 -0.982 1.00 95.88 85 ALA A O 1
ATOM 629 N N . ASP A 1 86 ? 0.587 1.501 -1.976 1.00 93.75 86 ASP A N 1
ATOM 630 C CA . ASP A 1 86 ? -0.793 1.287 -2.429 1.00 93.75 86 ASP A CA 1
ATOM 631 C C . ASP A 1 86 ? -0.921 0.085 -3.377 1.00 93.75 86 ASP A C 1
ATOM 633 O O . ASP A 1 86 ? -1.829 -0.730 -3.223 1.00 93.75 86 ASP A O 1
ATOM 637 N N . ALA A 1 87 ? -0.002 -0.059 -4.337 1.00 93.00 87 ALA A N 1
ATOM 638 C CA . ALA A 1 87 ? -0.017 -1.186 -5.266 1.00 93.00 87 ALA A CA 1
ATOM 639 C C . ALA A 1 87 ? 0.149 -2.533 -4.542 1.00 93.00 87 ALA A C 1
ATOM 641 O O . ALA A 1 87 ? -0.536 -3.502 -4.877 1.00 93.00 87 ALA A O 1
ATOM 642 N N . LEU A 1 88 ? 1.022 -2.577 -3.532 1.00 95.88 88 LEU A N 1
ATOM 643 C CA . LEU A 1 88 ? 1.223 -3.742 -2.674 1.00 95.88 88 LEU A CA 1
ATOM 644 C C . LEU A 1 88 ? -0.013 -4.037 -1.813 1.00 95.88 88 LEU A C 1
ATOM 646 O O . LEU A 1 88 ? -0.457 -5.183 -1.768 1.00 95.88 88 LEU A O 1
ATOM 650 N N . LEU A 1 89 ? -0.626 -3.021 -1.199 1.00 96.31 89 LEU A N 1
ATOM 651 C CA . LEU A 1 89 ? -1.856 -3.170 -0.411 1.00 96.31 89 LEU A CA 1
ATOM 652 C C . LEU A 1 89 ? -3.018 -3.714 -1.254 1.00 96.31 89 LEU A C 1
ATOM 654 O O . LEU A 1 89 ? -3.704 -4.642 -0.828 1.00 96.31 89 LEU A O 1
ATOM 658 N N . ARG A 1 90 ? -3.201 -3.206 -2.480 1.00 92.50 90 ARG A N 1
ATOM 659 C CA . ARG A 1 90 ? -4.259 -3.659 -3.401 1.00 92.50 90 ARG A CA 1
ATOM 660 C C . ARG A 1 90 ? -4.130 -5.108 -3.853 1.00 92.50 90 ARG A C 1
ATOM 662 O O . ARG A 1 90 ? -5.110 -5.673 -4.327 1.00 92.50 90 ARG A O 1
ATOM 669 N N . SER A 1 91 ? -2.960 -5.723 -3.695 1.00 91.94 91 SER A N 1
ATOM 670 C CA . SER A 1 91 ? -2.807 -7.158 -3.952 1.00 91.94 91 SER A CA 1
ATOM 671 C C . SER A 1 91 ? -3.568 -8.033 -2.943 1.00 91.94 91 SER A C 1
ATOM 673 O O . SER A 1 91 ? -3.823 -9.200 -3.230 1.00 91.94 91 SER A O 1
ATOM 675 N N . GLY A 1 92 ? -3.887 -7.502 -1.753 1.00 91.50 92 GLY A N 1
ATOM 676 C CA . GLY A 1 92 ? -4.484 -8.260 -0.651 1.00 91.50 92 GLY A CA 1
ATOM 677 C C . GLY A 1 92 ? -3.548 -9.293 -0.008 1.00 91.50 92 GLY A C 1
ATOM 678 O O . GLY A 1 92 ? -3.980 -10.056 0.854 1.00 91.50 92 GLY A O 1
ATOM 679 N N . ASN A 1 93 ? -2.273 -9.346 -0.405 1.00 93.88 93 ASN A N 1
ATOM 680 C CA . ASN A 1 93 ? -1.306 -10.280 0.162 1.00 93.88 93 ASN A CA 1
ATOM 681 C C . ASN A 1 93 ? -0.917 -9.856 1.590 1.00 93.88 93 ASN A C 1
ATOM 683 O O . ASN A 1 93 ? -0.375 -8.771 1.801 1.00 93.88 93 ASN A O 1
ATOM 687 N N . ALA A 1 94 ? -1.147 -10.736 2.568 1.00 93.88 94 ALA A N 1
ATOM 688 C CA . ALA A 1 94 ? -0.877 -10.466 3.981 1.00 93.88 94 ALA A CA 1
ATOM 689 C C . ALA A 1 94 ? 0.598 -10.136 4.282 1.00 93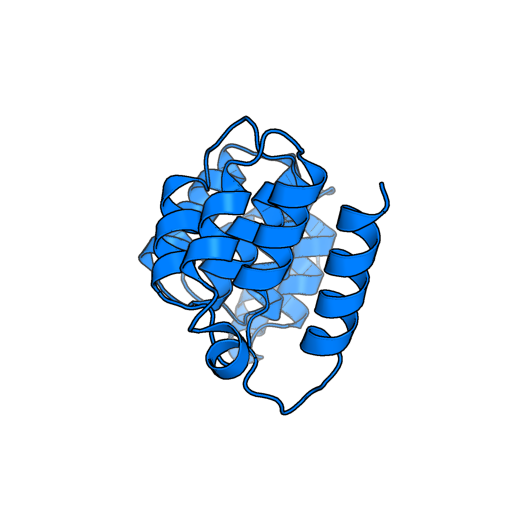.88 94 ALA A C 1
ATOM 691 O O . ALA A 1 94 ? 0.867 -9.285 5.130 1.00 93.88 94 ALA A O 1
ATOM 692 N N . ALA A 1 95 ? 1.551 -10.758 3.577 1.00 94.69 95 ALA A N 1
ATOM 693 C CA . ALA A 1 95 ? 2.973 -10.465 3.747 1.00 94.69 95 ALA A CA 1
ATOM 694 C C . ALA A 1 95 ? 3.294 -9.034 3.291 1.00 94.69 95 ALA A C 1
ATOM 696 O O . ALA A 1 95 ? 3.905 -8.272 4.038 1.00 94.69 95 ALA A O 1
ATOM 697 N N . PHE A 1 96 ? 2.784 -8.632 2.124 1.00 96.62 96 PHE A N 1
ATOM 698 C CA . PHE A 1 96 ? 2.953 -7.267 1.621 1.00 96.62 96 PHE A CA 1
ATOM 699 C C . PHE A 1 96 ? 2.284 -6.230 2.518 1.00 96.62 96 PHE A C 1
ATOM 701 O O . PHE A 1 96 ? 2.856 -5.170 2.755 1.00 96.62 96 PHE A O 1
ATOM 708 N N . ILE A 1 97 ? 1.103 -6.534 3.063 1.00 97.56 97 ILE A N 1
ATOM 709 C CA . ILE A 1 97 ? 0.445 -5.658 4.038 1.00 97.56 97 ILE A CA 1
ATOM 710 C C . ILE A 1 97 ? 1.363 -5.447 5.246 1.00 97.56 97 ILE A C 1
ATOM 712 O O . ILE A 1 97 ? 1.661 -4.304 5.587 1.00 97.56 97 ILE A O 1
ATOM 716 N N . ALA A 1 98 ? 1.877 -6.520 5.855 1.00 96.62 98 ALA A N 1
ATOM 717 C CA . ALA A 1 98 ? 2.764 -6.418 7.013 1.00 96.62 98 ALA A CA 1
ATOM 718 C C . ALA A 1 98 ? 4.038 -5.601 6.717 1.00 96.62 98 ALA A C 1
ATOM 720 O O . ALA A 1 98 ? 4.454 -4.772 7.533 1.00 96.62 98 ALA A O 1
ATOM 721 N N . GLU A 1 99 ? 4.637 -5.787 5.540 1.00 96.81 99 GLU A N 1
ATOM 722 C CA . GLU A 1 99 ? 5.811 -5.024 5.110 1.00 96.81 99 GLU A CA 1
ATOM 723 C C . GLU A 1 99 ? 5.509 -3.542 4.892 1.00 96.81 99 GLU A C 1
ATOM 725 O O . GLU A 1 99 ? 6.270 -2.691 5.359 1.00 96.81 99 GLU A O 1
ATOM 730 N N . VAL A 1 100 ? 4.382 -3.215 4.254 1.00 98.00 100 VAL A N 1
ATOM 731 C CA . VAL A 1 100 ? 3.943 -1.828 4.058 1.00 98.00 100 VAL A CA 1
ATOM 732 C C . VAL A 1 100 ? 3.707 -1.132 5.396 1.00 98.00 100 VAL A C 1
ATOM 734 O O . VAL A 1 100 ? 4.155 0.002 5.572 1.00 98.00 100 VAL A O 1
ATOM 737 N N . LEU A 1 101 ? 3.067 -1.798 6.362 1.00 97.88 101 LEU A N 1
ATOM 738 C CA . LEU A 1 101 ? 2.853 -1.236 7.701 1.00 97.88 101 LEU A CA 1
ATOM 739 C C . LEU A 1 101 ? 4.188 -0.968 8.411 1.00 97.88 101 LEU A C 1
ATOM 741 O O . LEU A 1 101 ? 4.412 0.126 8.934 1.00 97.88 101 LEU A O 1
ATOM 745 N N . LYS A 1 102 ? 5.119 -1.930 8.369 1.00 96.75 102 LYS A N 1
ATOM 746 C CA . LYS A 1 102 ? 6.467 -1.770 8.934 1.00 96.75 102 LYS A CA 1
ATOM 747 C C . LYS A 1 102 ? 7.237 -0.630 8.265 1.00 96.75 102 LYS A C 1
ATOM 749 O O . LYS A 1 102 ? 7.924 0.134 8.940 1.00 96.75 102 LYS A O 1
ATOM 754 N N . PHE A 1 103 ? 7.136 -0.504 6.947 1.00 96.50 103 PHE A N 1
ATOM 755 C CA . PHE A 1 103 ? 7.769 0.578 6.205 1.00 96.50 103 PHE A CA 1
ATOM 756 C C . PHE A 1 103 ? 7.170 1.944 6.561 1.00 96.50 103 PHE A C 1
ATOM 758 O O . PHE A 1 103 ? 7.913 2.901 6.780 1.00 96.50 103 PHE A O 1
ATOM 765 N N . ALA A 1 104 ? 5.847 2.038 6.695 1.00 96.56 104 ALA A N 1
ATOM 766 C CA . ALA A 1 104 ? 5.170 3.262 7.106 1.00 96.56 104 ALA A CA 1
ATOM 767 C C . ALA A 1 104 ? 5.582 3.707 8.520 1.00 96.56 104 ALA A C 1
ATOM 769 O O . ALA A 1 104 ? 5.737 4.903 8.768 1.00 96.56 104 ALA A O 1
ATOM 770 N N . GLU A 1 105 ? 5.844 2.765 9.433 1.00 95.31 105 GLU A N 1
ATOM 771 C CA . GLU A 1 105 ? 6.448 3.063 10.740 1.00 95.31 105 GLU A CA 1
ATOM 772 C C . GLU A 1 105 ? 7.823 3.737 10.624 1.00 95.31 105 GLU A C 1
ATOM 774 O O . GLU A 1 105 ? 8.127 4.670 11.366 1.00 95.31 105 GLU A O 1
ATOM 779 N N . GLN A 1 106 ? 8.634 3.323 9.651 1.00 94.25 106 GLN A N 1
ATOM 780 C CA . GLN A 1 106 ? 9.971 3.875 9.404 1.00 94.25 106 GLN A CA 1
ATOM 781 C C . GLN A 1 106 ? 9.956 5.171 8.583 1.00 94.25 106 GLN A C 1
ATOM 783 O O . GLN A 1 106 ? 10.966 5.877 8.526 1.00 94.25 106 GLN A O 1
ATOM 788 N N . ARG A 1 107 ? 8.825 5.492 7.946 1.00 93.88 107 ARG A N 1
ATOM 789 C CA . ARG A 1 107 ? 8.661 6.627 7.036 1.00 93.88 107 ARG A CA 1
ATOM 790 C C . ARG A 1 107 ? 7.409 7.443 7.414 1.00 93.88 107 ARG A C 1
ATOM 792 O O . ARG A 1 107 ? 6.394 7.372 6.718 1.00 93.88 107 ARG A O 1
ATOM 799 N N . PRO A 1 108 ? 7.453 8.239 8.505 1.00 91.88 108 PRO A N 1
ATOM 800 C CA . PRO A 1 108 ? 6.280 8.910 9.078 1.00 91.88 108 PRO A CA 1
ATOM 801 C C . PRO A 1 108 ? 5.452 9.732 8.084 1.00 91.88 108 PRO A C 1
ATOM 803 O O . PRO A 1 108 ? 4.233 9.813 8.195 1.00 91.88 108 PRO A O 1
ATOM 806 N N . GLN A 1 109 ? 6.105 10.318 7.084 1.00 93.94 109 GLN A N 1
ATOM 807 C CA . GLN A 1 109 ? 5.481 11.176 6.087 1.00 93.94 109 GLN A CA 1
ATOM 808 C C . GLN A 1 109 ? 4.535 10.454 5.119 1.00 93.94 109 GLN A C 1
ATOM 810 O O . GLN A 1 109 ? 3.700 11.110 4.505 1.00 93.94 109 GLN A O 1
ATOM 815 N N . ILE A 1 110 ? 4.618 9.122 5.003 1.00 95.12 110 ILE A N 1
ATOM 816 C CA . ILE A 1 110 ? 3.665 8.337 4.200 1.00 95.12 110 ILE A CA 1
ATOM 817 C C . ILE A 1 110 ? 2.568 7.679 5.046 1.00 95.12 110 ILE A C 1
ATOM 819 O O . ILE A 1 110 ? 1.638 7.112 4.473 1.00 95.12 110 ILE A O 1
ATOM 823 N N . LYS A 1 111 ? 2.637 7.745 6.388 1.00 96.81 111 LYS A N 1
ATOM 824 C CA . LYS A 1 111 ? 1.682 7.054 7.275 1.00 96.81 111 LYS A CA 1
ATOM 825 C C . LYS A 1 111 ? 0.237 7.416 6.966 1.00 96.81 111 LYS A C 1
ATOM 827 O O . LYS A 1 111 ? -0.580 6.519 6.806 1.00 96.81 111 LYS A O 1
ATOM 832 N N . GLY A 1 112 ? -0.063 8.708 6.826 1.00 96.69 112 GLY A N 1
ATOM 833 C CA . GLY A 1 112 ? -1.416 9.173 6.505 1.00 96.69 112 GLY A CA 1
ATOM 834 C C . GLY A 1 112 ? -1.941 8.579 5.195 1.00 96.69 112 GLY A C 1
ATOM 835 O O . GLY A 1 112 ? -3.070 8.100 5.146 1.00 96.69 112 GLY A O 1
ATOM 836 N N . SER A 1 113 ? -1.095 8.519 4.161 1.00 95.94 113 SER A N 1
ATOM 837 C CA . SER A 1 113 ? -1.448 7.882 2.890 1.00 95.94 113 SER A CA 1
ATOM 838 C C . SER A 1 113 ? -1.697 6.386 3.058 1.00 95.94 113 SER A C 1
ATOM 840 O O . SER A 1 113 ? -2.693 5.887 2.550 1.00 95.94 113 SER A O 1
ATOM 842 N N . VAL A 1 114 ? -0.838 5.674 3.792 1.00 98.00 114 VAL A N 1
ATOM 843 C CA . VAL A 1 114 ? -1.021 4.239 4.054 1.00 98.00 114 VAL A CA 1
ATOM 844 C C . VAL A 1 114 ? -2.329 3.987 4.804 1.00 98.00 114 VAL A C 1
ATOM 846 O O . VAL A 1 114 ? -3.102 3.146 4.365 1.00 98.00 114 VAL A O 1
ATOM 849 N N . ILE A 1 115 ? -2.634 4.762 5.850 1.00 98.19 115 ILE A N 1
ATOM 850 C CA . ILE A 1 115 ? -3.888 4.658 6.616 1.00 98.19 115 ILE A CA 1
ATOM 851 C C . ILE A 1 115 ? -5.105 4.803 5.698 1.00 98.19 115 ILE A C 1
ATOM 853 O O . ILE A 1 115 ? -5.962 3.922 5.682 1.00 98.19 115 ILE A O 1
ATOM 857 N N . GLN A 1 116 ? -5.153 5.859 4.880 1.00 96.88 116 GLN A N 1
ATOM 858 C CA . GLN A 1 116 ? -6.246 6.056 3.921 1.00 96.88 116 GLN A CA 1
ATOM 859 C C . GLN A 1 116 ? -6.376 4.871 2.955 1.00 96.88 116 GLN A C 1
ATOM 861 O O . GLN A 1 116 ? -7.484 4.417 2.674 1.00 96.88 116 GLN A O 1
ATOM 866 N N . ARG A 1 117 ? -5.253 4.324 2.468 1.00 96.56 117 ARG A N 1
ATOM 867 C CA . ARG A 1 117 ? -5.270 3.164 1.565 1.00 96.56 117 ARG A CA 1
ATOM 868 C C . ARG A 1 117 ? -5.736 1.880 2.232 1.00 96.56 117 ARG A C 1
ATOM 870 O O . ARG A 1 117 ? -6.353 1.073 1.547 1.00 96.56 117 ARG A O 1
ATOM 877 N N . LEU A 1 118 ? -5.511 1.685 3.529 1.00 97.94 118 LEU A N 1
ATOM 878 C CA . LEU A 1 118 ? -6.092 0.546 4.247 1.00 97.94 118 LEU A CA 1
ATOM 879 C C . LEU A 1 118 ? -7.626 0.601 4.217 1.00 97.94 118 LEU A C 1
ATOM 881 O O . LEU A 1 118 ? -8.258 -0.417 3.945 1.00 97.94 118 LEU A O 1
ATOM 885 N N . GLY A 1 119 ? -8.211 1.786 4.423 1.00 96.69 119 GLY A N 1
ATOM 886 C CA . GLY A 1 119 ? -9.660 1.995 4.350 1.00 96.69 119 GLY A CA 1
ATOM 887 C C . GLY A 1 119 ? -10.225 1.785 2.948 1.00 96.69 119 GLY A C 1
ATOM 888 O O . GLY A 1 119 ? -11.085 0.928 2.754 1.00 96.69 119 GLY A O 1
ATOM 889 N N . VAL A 1 120 ? -9.680 2.502 1.958 1.00 94.38 120 VAL A N 1
ATOM 890 C CA . VAL A 1 120 ? -10.123 2.439 0.551 1.00 94.38 120 VAL A CA 1
ATOM 891 C C . VAL A 1 120 ? -10.022 1.026 -0.027 1.00 94.38 120 VAL A C 1
ATOM 893 O O . VAL A 1 120 ? -10.871 0.618 -0.815 1.00 94.38 120 VAL A O 1
ATOM 896 N N . ASN A 1 121 ? -8.992 0.268 0.359 1.00 94.12 121 ASN A N 1
ATOM 897 C CA . ASN A 1 121 ? -8.802 -1.112 -0.089 1.00 94.12 121 ASN A CA 1
ATOM 898 C C . ASN A 1 121 ? -9.520 -2.139 0.811 1.00 94.12 121 ASN A C 1
ATOM 900 O O . ASN A 1 121 ? -9.350 -3.339 0.608 1.00 94.12 121 ASN A O 1
ATOM 904 N N . HIS A 1 122 ? -10.307 -1.685 1.793 1.00 95.88 122 HIS A N 1
ATOM 905 C CA . HIS A 1 122 ? -11.066 -2.505 2.742 1.00 95.88 122 HIS A CA 1
ATOM 906 C C . HIS A 1 122 ? -10.216 -3.565 3.467 1.00 95.88 122 HIS A C 1
ATOM 908 O O . HIS A 1 122 ? -10.640 -4.706 3.650 1.00 95.88 122 HIS A O 1
ATOM 914 N N . ILE A 1 123 ? -9.000 -3.199 3.877 1.00 96.88 123 ILE A N 1
ATOM 915 C CA . ILE A 1 123 ? -8.056 -4.110 4.530 1.00 96.88 123 ILE A CA 1
ATOM 916 C C . ILE A 1 123 ? -8.380 -4.203 6.022 1.00 96.88 123 ILE A C 1
ATOM 918 O O . ILE A 1 123 ? -8.263 -3.228 6.761 1.00 96.88 123 ILE A O 1
ATOM 922 N N . THR A 1 124 ? -8.753 -5.402 6.472 1.00 96.19 124 THR A N 1
ATOM 923 C CA . THR A 1 124 ? -9.253 -5.657 7.836 1.00 96.19 124 THR A CA 1
ATOM 924 C C . THR A 1 124 ? -8.386 -6.630 8.638 1.00 96.19 124 THR A C 1
ATOM 926 O O . THR A 1 124 ? -8.868 -7.235 9.590 1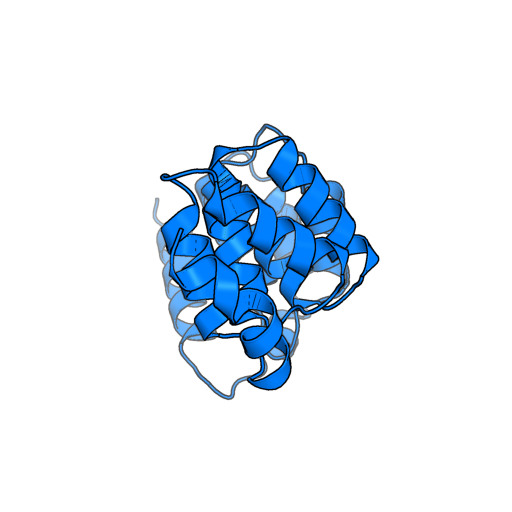.00 96.19 124 THR A O 1
ATOM 929 N N . THR A 1 125 ? -7.120 -6.828 8.259 1.00 95.81 125 THR A N 1
ATOM 930 C CA . THR A 1 125 ? -6.169 -7.628 9.054 1.00 95.81 125 THR A CA 1
ATOM 931 C C . THR A 1 125 ? -5.938 -6.984 10.422 1.00 95.81 125 THR A C 1
ATOM 933 O O . THR A 1 125 ? -5.874 -5.754 10.499 1.00 95.81 125 THR A O 1
ATOM 936 N N . ASP A 1 126 ? -5.722 -7.779 11.471 1.00 94.69 126 ASP A N 1
ATOM 937 C CA . ASP A 1 126 ? -5.513 -7.280 12.838 1.00 94.69 126 ASP A CA 1
ATOM 938 C C . ASP A 1 126 ? -4.393 -6.230 12.931 1.00 94.69 126 ASP A C 1
ATOM 940 O O . ASP A 1 126 ? -4.525 -5.235 13.644 1.00 94.69 126 ASP A O 1
ATOM 944 N N . GLU A 1 127 ? -3.294 -6.415 12.198 1.00 95.69 127 GLU A N 1
ATOM 945 C CA . GLU A 1 127 ? -2.172 -5.475 12.145 1.00 95.69 127 GLU A CA 1
ATOM 946 C C . GLU A 1 127 ? -2.586 -4.130 11.539 1.00 95.69 127 GLU A C 1
ATOM 948 O O . GLU A 1 127 ? -2.250 -3.080 12.086 1.00 95.69 127 GLU A O 1
ATOM 953 N N . ALA A 1 128 ? -3.352 -4.152 10.445 1.00 97.06 128 ALA A N 1
ATOM 954 C CA . ALA A 1 128 ? -3.878 -2.947 9.807 1.00 97.06 128 ALA A CA 1
ATOM 955 C C . ALA A 1 128 ? -4.855 -2.205 10.726 1.00 97.06 128 ALA A C 1
ATOM 957 O O . ALA A 1 128 ? -4.761 -0.987 10.861 1.00 97.06 128 ALA A O 1
ATOM 958 N N . LEU A 1 129 ? -5.748 -2.925 11.411 1.00 96.12 129 LEU A N 1
ATOM 959 C CA . LEU A 1 129 ? -6.691 -2.314 12.349 1.00 96.12 129 LEU A CA 1
ATOM 960 C C . LEU A 1 129 ? -5.966 -1.675 13.540 1.00 96.12 129 LEU A C 1
ATOM 962 O O . LEU A 1 129 ? -6.284 -0.547 13.911 1.00 96.12 129 LEU A O 1
ATOM 966 N N . LYS A 1 130 ? -4.937 -2.336 14.090 1.00 95.12 130 LYS A N 1
ATOM 967 C CA . LYS A 1 130 ? -4.069 -1.754 15.132 1.00 95.12 130 LYS A CA 1
ATOM 968 C C . LYS A 1 130 ? -3.324 -0.517 14.634 1.00 95.12 130 LYS A C 1
ATOM 970 O O . LYS A 1 130 ? -3.190 0.451 15.379 1.00 95.12 130 LYS A O 1
ATOM 975 N N . PHE A 1 131 ? -2.857 -0.538 13.387 1.00 96.75 131 PHE A N 1
ATOM 976 C CA . PHE A 1 131 ? -2.166 0.589 12.765 1.00 96.75 131 PHE A CA 1
ATOM 977 C C . PHE A 1 131 ? -3.091 1.795 12.541 1.00 96.75 131 PHE A C 1
ATOM 979 O O . PHE A 1 131 ? -2.688 2.931 12.769 1.00 96.75 131 PHE A O 1
ATOM 986 N N . ILE A 1 132 ? -4.349 1.566 12.153 1.00 95.88 132 ILE A N 1
ATOM 987 C CA . ILE A 1 132 ? -5.365 2.626 12.071 1.00 95.88 132 ILE A CA 1
ATOM 988 C C . ILE A 1 132 ? -5.703 3.147 13.474 1.00 95.88 132 ILE A C 1
ATOM 990 O O . ILE A 1 132 ? -5.776 4.355 13.680 1.00 95.88 132 ILE A O 1
ATOM 994 N N . HIS A 1 133 ? -5.867 2.258 14.457 1.00 93.50 133 HIS A N 1
ATOM 995 C CA . HIS A 1 133 ? -6.196 2.648 15.828 1.00 93.50 133 HIS A CA 1
ATOM 996 C C . HIS A 1 133 ? -5.102 3.530 16.456 1.00 93.50 133 HIS A C 1
ATOM 998 O O . HIS A 1 133 ? -5.393 4.551 17.078 1.00 93.50 133 HIS A O 1
ATOM 1004 N N . SER A 1 134 ? -3.824 3.202 16.234 1.00 92.56 134 SER A N 1
ATOM 1005 C CA . SER A 1 134 ? -2.707 4.005 16.751 1.00 92.56 134 SER A CA 1
ATOM 1006 C C . SER A 1 134 ? -2.651 5.420 16.164 1.00 92.56 134 SER A C 1
ATOM 1008 O O . SER A 1 134 ? -2.044 6.301 16.765 1.00 92.56 134 SER A O 1
ATOM 1010 N N . ALA A 1 135 ? -3.306 5.680 15.031 1.00 93.25 135 ALA A N 1
ATOM 1011 C CA . ALA A 1 135 ? -3.324 6.991 14.397 1.00 93.25 135 ALA A CA 1
ATOM 1012 C C . ALA A 1 135 ? -4.281 8.000 15.059 1.00 93.25 135 ALA A C 1
ATOM 1014 O O . ALA A 1 135 ? -4.144 9.199 14.817 1.00 93.25 135 ALA A O 1
ATOM 1015 N N . PHE A 1 136 ? -5.208 7.569 15.924 1.00 90.50 136 PHE A N 1
ATOM 1016 C CA . PHE A 1 136 ? -6.130 8.482 16.621 1.00 90.50 136 PHE A CA 1
ATOM 1017 C C . PHE A 1 136 ? -5.446 9.393 17.644 1.00 90.50 136 PHE A C 1
ATOM 1019 O O . PHE A 1 136 ? -5.902 10.520 17.886 1.00 90.50 136 PHE A O 1
ATOM 1026 N N . VAL A 1 137 ? -4.339 8.921 18.226 1.00 89.81 137 VAL A N 1
ATOM 1027 C CA . VAL A 1 137 ? -3.580 9.676 19.234 1.00 89.81 137 VAL A CA 1
ATOM 1028 C C . VAL A 1 137 ? -2.716 10.772 18.611 1.00 89.81 137 VAL A C 1
ATOM 1030 O O . VAL A 1 137 ? -2.333 11.705 19.312 1.00 89.81 137 VAL A O 1
ATOM 1033 N N . ASP A 1 138 ? -2.417 10.684 17.310 1.00 91.50 138 ASP A N 1
ATOM 1034 C CA . ASP A 1 138 ? -1.672 11.707 16.577 1.00 91.50 138 ASP A CA 1
ATOM 1035 C C . ASP A 1 138 ? -2.653 12.661 15.871 1.00 91.50 138 ASP A C 1
ATOM 1037 O O . ASP A 1 138 ? -3.305 12.265 14.898 1.00 91.50 138 ASP A O 1
ATOM 1041 N N . PRO A 1 139 ? -2.740 13.942 16.282 1.00 91.38 139 PRO A N 1
ATOM 1042 C CA . PRO A 1 139 ? -3.619 14.918 15.641 1.00 91.38 139 PRO A CA 1
ATOM 1043 C C . PRO A 1 139 ? -3.396 15.062 14.130 1.00 91.38 139 PRO A C 1
ATOM 1045 O O . PRO A 1 139 ? -4.321 15.433 13.411 1.00 91.38 139 PRO A O 1
ATOM 1048 N N . LYS A 1 140 ? -2.188 14.765 13.628 1.00 93.12 140 LYS A N 1
ATOM 1049 C CA . LYS A 1 140 ? -1.866 14.835 12.195 1.00 93.12 140 LYS A CA 1
ATOM 1050 C C . LYS A 1 140 ? -2.400 13.643 11.403 1.00 93.12 140 LYS A C 1
ATOM 1052 O O . LYS A 1 140 ? -2.606 13.774 10.200 1.00 93.12 140 LYS A O 1
ATOM 1057 N N . LEU A 1 141 ? -2.594 12.494 12.049 1.00 95.38 141 LEU A N 1
ATOM 1058 C CA . LEU A 1 141 ? -3.046 11.255 11.407 1.00 95.38 141 LEU A CA 1
ATOM 1059 C C . LEU A 1 141 ? -4.513 10.934 11.707 1.00 95.38 141 LEU A C 1
ATOM 1061 O O . LEU A 1 141 ? -5.127 10.160 10.975 1.00 95.38 141 LEU A O 1
ATOM 1065 N N . ARG A 1 142 ? -5.098 11.574 12.723 1.00 94.00 142 ARG A N 1
ATOM 1066 C CA . ARG A 1 142 ? -6.483 11.368 13.151 1.00 94.00 142 ARG A CA 1
ATOM 1067 C C . ARG A 1 142 ? -7.493 11.468 12.009 1.00 94.00 142 ARG A C 1
ATOM 1069 O O . ARG A 1 142 ? -8.351 10.603 11.882 1.00 94.00 142 ARG A O 1
ATOM 1076 N N . GLN A 1 143 ? -7.383 12.490 11.159 1.00 93.38 143 GLN A N 1
ATOM 1077 C CA . GLN A 1 143 ? -8.309 12.659 10.034 1.00 93.38 143 GLN A CA 1
ATOM 1078 C C . GLN A 1 143 ? -8.216 11.493 9.039 1.00 93.38 143 GLN A C 1
ATOM 1080 O O . GLN A 1 143 ? -9.241 10.958 8.626 1.00 93.38 143 GLN A O 1
ATOM 1085 N N . ALA A 1 144 ? -6.997 11.050 8.717 1.00 95.56 144 ALA A N 1
ATOM 1086 C CA . ALA A 1 144 ? -6.784 9.889 7.858 1.00 95.56 144 ALA A CA 1
ATOM 1087 C C . ALA A 1 144 ? -7.385 8.613 8.472 1.00 95.56 144 ALA A C 1
ATOM 1089 O O . ALA A 1 144 ? -7.964 7.809 7.749 1.00 95.56 144 ALA A O 1
ATOM 1090 N N . ALA A 1 145 ? -7.290 8.440 9.795 1.00 95.81 145 ALA A N 1
ATOM 1091 C CA . ALA A 1 145 ? -7.878 7.301 10.502 1.00 95.81 145 ALA A CA 1
ATOM 1092 C C . ALA A 1 145 ? -9.413 7.301 10.436 1.00 95.81 145 ALA A C 1
ATOM 1094 O O . ALA A 1 145 ? -10.015 6.270 10.139 1.00 95.81 145 ALA A O 1
ATOM 1095 N N . ILE A 1 146 ? -10.044 8.461 10.654 1.00 94.44 146 ILE A N 1
ATOM 1096 C CA . ILE A 1 146 ? -11.503 8.629 10.561 1.00 94.44 146 ILE A CA 1
ATOM 1097 C C . ILE A 1 146 ? -11.996 8.297 9.150 1.00 94.44 146 ILE A C 1
ATOM 1099 O O . ILE A 1 146 ? -12.958 7.543 9.000 1.00 94.44 146 ILE A O 1
ATOM 1103 N N . GLU A 1 147 ? -11.328 8.830 8.125 1.00 94.38 147 GLU A N 1
ATOM 1104 C CA . GLU A 1 147 ? -11.633 8.542 6.719 1.00 94.38 147 GLU A CA 1
ATOM 1105 C C . GLU A 1 147 ? -11.487 7.051 6.417 1.00 94.38 147 GLU A C 1
ATOM 1107 O O . GLU A 1 147 ? -12.423 6.434 5.912 1.00 94.38 147 GLU A O 1
ATOM 1112 N N . ALA A 1 148 ? -10.357 6.454 6.810 1.00 96.44 148 ALA A N 1
ATOM 1113 C CA . ALA A 1 148 ? -10.092 5.043 6.576 1.00 96.44 148 ALA A CA 1
ATOM 1114 C C . ALA A 1 148 ? -11.170 4.150 7.197 1.00 96.44 148 ALA A C 1
ATOM 1116 O O . ALA A 1 148 ? -11.676 3.249 6.537 1.00 96.44 148 ALA A O 1
ATOM 1117 N N . ILE A 1 149 ? -11.568 4.426 8.442 1.00 95.00 149 ILE A N 1
ATOM 1118 C CA . ILE A 1 149 ? -12.644 3.692 9.114 1.00 95.00 149 ILE A CA 1
ATOM 1119 C C . ILE A 1 149 ? -13.966 3.899 8.396 1.00 95.00 149 ILE A C 1
ATOM 1121 O O . ILE A 1 149 ? -14.701 2.932 8.246 1.00 95.00 149 ILE A O 1
ATOM 1125 N N . GLY A 1 150 ? -14.263 5.113 7.929 1.00 93.75 150 GLY A N 1
ATOM 1126 C CA . GLY A 1 150 ? -15.458 5.412 7.140 1.00 93.75 150 GLY A CA 1
ATOM 1127 C C . GLY A 1 150 ? -15.655 4.466 5.950 1.00 93.75 150 GLY A C 1
ATOM 1128 O O . GLY A 1 150 ? -16.792 4.052 5.705 1.00 93.75 150 GLY A O 1
ATOM 1129 N N . ASP A 1 151 ? -14.555 4.072 5.304 1.00 95.75 151 ASP A N 1
ATOM 1130 C CA . ASP A 1 151 ? -14.525 3.153 4.163 1.00 95.75 151 ASP A CA 1
ATOM 1131 C C . ASP A 1 151 ? -14.563 1.662 4.558 1.00 95.75 151 ASP A C 1
ATOM 1133 O O . ASP A 1 151 ? -14.842 0.810 3.715 1.00 95.75 151 ASP A O 1
ATOM 1137 N N . LEU A 1 152 ? -14.325 1.298 5.823 1.00 94.88 152 LEU A N 1
ATOM 1138 C CA . LEU A 1 152 ? -14.331 -0.104 6.259 1.00 94.88 152 LEU A CA 1
ATOM 1139 C C . LEU A 1 152 ? -15.752 -0.707 6.359 1.00 94.88 152 LEU A C 1
ATOM 1141 O O . LEU A 1 152 ? -16.749 0.007 6.556 1.00 94.88 152 LEU A O 1
ATOM 1145 N N . PRO A 1 153 ? -15.872 -2.053 6.301 1.00 93.88 153 PRO A N 1
ATOM 1146 C CA . PRO A 1 153 ? -17.127 -2.757 6.556 1.00 93.88 153 PRO A CA 1
ATOM 1147 C C . PRO A 1 153 ? -17.816 -2.321 7.860 1.00 93.88 153 PRO A C 1
ATOM 1149 O O . PRO A 1 153 ? -17.181 -1.974 8.856 1.00 93.88 153 PRO A O 1
ATOM 1152 N N . GLY A 1 154 ? -19.153 -2.290 7.853 1.00 91.00 154 GLY A N 1
ATOM 1153 C CA . GLY A 1 154 ? -19.945 -1.721 8.953 1.00 91.00 154 GLY A CA 1
ATOM 1154 C C . GLY A 1 154 ? -19.800 -2.443 10.295 1.00 91.00 154 GLY A C 1
ATOM 1155 O O . GLY A 1 154 ? -19.947 -1.821 11.343 1.00 91.00 154 GLY A O 1
ATOM 1156 N N . ASP A 1 155 ? -19.519 -3.739 10.278 1.00 92.00 155 ASP A N 1
ATOM 1157 C CA . ASP A 1 155 ? -19.195 -4.552 11.449 1.00 92.00 155 ASP A CA 1
ATOM 1158 C C . ASP A 1 155 ? -17.826 -4.190 12.038 1.00 92.00 155 ASP A C 1
ATOM 1160 O O . ASP A 1 155 ? -17.728 -4.000 13.250 1.00 92.00 155 ASP A O 1
ATOM 1164 N N . VAL A 1 156 ? -16.816 -3.978 11.191 1.00 93.12 156 VAL A N 1
ATOM 1165 C CA . VAL A 1 156 ? -15.483 -3.521 11.614 1.00 93.12 156 VAL A CA 1
ATOM 1166 C C . VAL A 1 156 ? -15.556 -2.117 12.213 1.00 93.12 156 VAL A C 1
ATOM 1168 O O . VAL A 1 156 ? -15.026 -1.883 13.297 1.00 93.12 156 VAL A O 1
ATOM 1171 N N . ARG A 1 157 ? -16.293 -1.195 11.575 1.00 91.38 157 ARG A N 1
ATOM 1172 C CA . ARG A 1 157 ? -16.483 0.185 12.064 1.00 91.38 157 ARG A CA 1
ATOM 1173 C C . ARG A 1 157 ? -17.014 0.261 13.493 1.00 91.38 157 ARG A C 1
ATOM 1175 O O . ARG A 1 157 ? -16.591 1.126 14.252 1.00 91.38 157 ARG A O 1
ATOM 1182 N N . LYS A 1 158 ? -17.915 -0.647 13.884 1.00 88.81 158 LYS A N 1
ATOM 1183 C CA . LYS A 1 158 ? -18.463 -0.690 15.253 1.00 88.81 158 LYS A CA 1
ATOM 1184 C C . LYS A 1 158 ? -17.382 -0.926 16.309 1.00 88.81 158 LYS A C 1
ATOM 1186 O O . LYS A 1 158 ? -17.531 -0.435 17.424 1.00 88.81 158 LYS A O 1
ATOM 1191 N N . GLY A 1 159 ? -16.298 -1.620 15.954 1.00 87.31 159 GLY A N 1
ATOM 1192 C CA . GLY A 1 159 ? -15.140 -1.819 16.826 1.00 87.31 159 GLY A CA 1
ATOM 1193 C C . GLY A 1 159 ? -14.396 -0.525 17.178 1.00 87.31 159 GLY A C 1
ATOM 1194 O O . GLY A 1 159 ? -13.739 -0.482 18.209 1.00 87.31 159 GLY A O 1
ATOM 1195 N N . PHE A 1 160 ? -14.562 0.537 16.381 1.00 87.50 160 PHE A N 1
ATOM 1196 C CA . PHE A 1 160 ? -13.914 1.844 16.558 1.00 87.50 160 PHE A CA 1
ATOM 1197 C C . PHE A 1 160 ? -14.848 2.913 17.145 1.00 87.50 160 PHE A C 1
ATOM 1199 O O . PHE A 1 160 ? -14.492 4.086 17.211 1.00 87.50 160 PHE A O 1
ATOM 1206 N N . ALA A 1 161 ? -16.062 2.549 17.575 1.00 78.94 161 ALA A N 1
ATOM 1207 C CA . ALA A 1 161 ? -17.068 3.524 18.005 1.00 78.94 161 ALA A CA 1
ATOM 1208 C C . ALA A 1 161 ? -16.618 4.402 19.192 1.00 78.94 161 ALA A C 1
ATOM 1210 O O . ALA A 1 161 ? -17.078 5.532 19.329 1.00 78.94 161 ALA A O 1
ATOM 1211 N N . GLN A 1 162 ? -15.715 3.902 20.041 1.00 76.69 162 GLN A N 1
ATOM 1212 C CA . GLN A 1 162 ? -15.157 4.664 21.166 1.00 76.69 162 GLN A CA 1
ATOM 1213 C C . GLN A 1 162 ? -14.106 5.694 20.719 1.00 76.69 162 GLN A C 1
ATOM 1215 O O . GLN A 1 162 ? -13.916 6.704 21.395 1.00 76.69 162 GLN A O 1
ATOM 1220 N N . ASP A 1 163 ? -13.482 5.483 19.558 1.00 74.56 163 ASP A N 1
ATOM 1221 C CA . ASP A 1 163 ? -12.396 6.316 19.031 1.00 74.56 163 ASP A CA 1
ATOM 1222 C C . ASP A 1 163 ? -12.908 7.582 18.326 1.00 74.56 163 ASP A C 1
ATOM 1224 O O . ASP A 1 163 ? -12.162 8.536 18.125 1.00 74.56 163 ASP A O 1
ATOM 1228 N N . TRP A 1 164 ? -14.205 7.645 18.004 1.00 64.12 164 TRP A N 1
ATOM 1229 C CA . TRP A 1 164 ? -14.848 8.821 17.399 1.00 64.12 164 TRP A CA 1
ATOM 1230 C C . TRP A 1 164 ? -14.993 10.023 18.338 1.00 64.12 164 TRP A C 1
ATOM 1232 O O . TRP A 1 164 ? -15.337 11.115 17.885 1.00 64.12 164 TRP A O 1
ATOM 1242 N N . HIS A 1 165 ? -14.763 9.833 19.636 1.00 63.41 165 HIS A N 1
ATOM 1243 C CA . HIS A 1 165 ? -14.930 10.867 20.657 1.00 63.41 165 HIS A CA 1
ATOM 1244 C C . HIS A 1 165 ? -13.602 11.350 21.269 1.00 63.41 165 HIS A C 1
ATOM 1246 O O . HIS A 1 165 ? -13.637 12.174 22.185 1.00 63.41 165 HIS A O 1
ATOM 1252 N N . MET A 1 166 ? -12.455 10.853 20.782 1.00 57.44 166 MET A N 1
ATOM 1253 C CA . MET A 1 166 ? -11.099 11.251 21.208 1.00 57.44 166 MET A CA 1
ATOM 1254 C C . MET A 1 166 ? -10.528 12.385 20.350 1.00 57.44 166 MET A C 1
ATOM 1256 O O . MET A 1 166 ? -9.671 13.159 20.845 1.00 57.44 166 MET A O 1
#

Secondary structure (DSSP, 8-state):
-HHHHHHHHHHHHHHH-TT--HHHHHGGGHHHHHHHTT-S-HHHHHHHHHHHHT-SS---HHHHHHHHHHTT-TTS-HHHHHHHHHHHHHTT-HHHHHHHHHHHHH-GGGHHHHHHHHHHTT---HHHHHHHHHGGGSTTTHHHHHHHHHHS-HHHHHTTTTGGG-

pLDDT: mean 85.81, std 13.07, range [39.06, 98.19]

Foldseek 3Di:
DVVLVVLLVVLCVLLVDPPDQQCVVCVVVLVVLLVQCPPPDLSSVLSSLQRQLRGPPARDPVSLVSLVVCLQPPPHDLSSNLSSLLSLVLVVDPVSLVVSLVSCVVVVVNLLSNLLSCQQSQPDDPSNLVSLLVQLVPPVNNVSSVNSLVSHDPVSNVVCPVSVVD